Protein AF-A0A847H5T0-F1 (afdb_monomer_lite)

Structure (mmCIF, N/CA/C/O backbone):
data_AF-A0A847H5T0-F1
#
_entry.id   AF-A0A847H5T0-F1
#
loop_
_atom_site.group_PDB
_atom_site.id
_atom_site.type_symbol
_atom_site.label_atom_id
_atom_site.label_alt_id
_atom_site.label_comp_id
_atom_site.label_asym_id
_atom_site.label_entity_id
_atom_site.label_seq_id
_atom_site.pdbx_PDB_ins_code
_atom_site.Cartn_x
_atom_site.Cartn_y
_atom_site.Cartn_z
_atom_site.occupancy
_atom_site.B_iso_or_equiv
_atom_site.auth_seq_id
_atom_site.auth_comp_id
_atom_site.auth_asym_id
_atom_site.auth_atom_id
_atom_site.pdbx_PDB_model_num
ATOM 1 N N . MET A 1 1 ? -6.026 14.710 8.887 1.00 69.69 1 MET A N 1
ATOM 2 C CA . MET A 1 1 ? -6.636 13.554 9.573 1.00 69.69 1 MET A CA 1
ATOM 3 C C . MET A 1 1 ? -6.181 13.540 11.025 1.00 69.69 1 MET A C 1
ATOM 5 O O . MET A 1 1 ? -5.014 13.830 11.272 1.00 69.69 1 MET A O 1
ATOM 9 N N . ASN A 1 2 ? -7.075 13.294 11.980 1.00 82.94 2 ASN A N 1
ATOM 10 C CA . ASN A 1 2 ? -6.737 13.243 13.407 1.00 82.94 2 ASN A CA 1
ATOM 11 C C . ASN A 1 2 ? -6.673 11.783 13.915 1.00 82.94 2 ASN A C 1
ATOM 13 O O . ASN A 1 2 ? -7.000 10.841 13.196 1.00 82.94 2 ASN A O 1
ATOM 17 N N . ARG A 1 3 ? -6.254 11.575 15.171 1.00 81.81 3 ARG A N 1
ATOM 18 C CA . ARG A 1 3 ? -6.133 10.226 15.759 1.00 81.81 3 ARG A CA 1
ATOM 19 C C . ARG A 1 3 ? -7.469 9.468 15.834 1.00 81.81 3 ARG A C 1
ATOM 21 O O . ARG A 1 3 ? -7.469 8.244 15.756 1.00 81.81 3 ARG A O 1
ATOM 28 N N . GLN A 1 4 ? -8.591 10.168 15.999 1.00 85.38 4 GLN A N 1
ATOM 29 C CA . GLN A 1 4 ? -9.916 9.543 16.082 1.00 85.38 4 GLN A CA 1
ATOM 30 C C . GLN A 1 4 ? -10.359 8.988 14.723 1.00 85.38 4 GLN A C 1
ATOM 32 O O . GLN A 1 4 ? -10.952 7.911 14.674 1.00 85.38 4 GLN A O 1
ATOM 37 N N . ASP A 1 5 ? -10.015 9.673 13.631 1.00 86.38 5 ASP A N 1
ATOM 38 C CA . ASP A 1 5 ? -10.284 9.211 12.266 1.00 86.38 5 ASP A CA 1
ATOM 39 C C . ASP A 1 5 ? -9.546 7.893 11.976 1.00 86.38 5 ASP A C 1
ATOM 41 O O . ASP A 1 5 ? -10.146 6.938 11.484 1.00 86.38 5 ASP A O 1
ATOM 45 N N . PHE A 1 6 ? -8.270 7.797 12.371 1.00 85.31 6 PHE A N 1
ATOM 46 C CA . PHE A 1 6 ? -7.468 6.581 12.193 1.00 85.31 6 PHE A CA 1
ATOM 47 C C . PHE A 1 6 ? -8.059 5.379 12.944 1.00 85.31 6 PHE A C 1
ATOM 49 O O . PHE A 1 6 ? -8.213 4.294 12.384 1.00 85.31 6 PHE A O 1
ATOM 56 N N . GLU A 1 7 ? -8.458 5.572 14.204 1.00 88.56 7 GLU A N 1
ATOM 57 C CA . GLU A 1 7 ? -9.102 4.519 14.997 1.00 88.56 7 GLU A CA 1
ATOM 58 C C . GLU A 1 7 ? -10.435 4.070 14.392 1.00 88.56 7 GLU A C 1
ATOM 60 O O . GLU A 1 7 ? -10.770 2.884 14.425 1.00 88.56 7 GLU A O 1
ATOM 65 N N . LYS A 1 8 ? -11.195 4.997 13.801 1.00 90.81 8 LYS A N 1
ATOM 66 C CA . LYS A 1 8 ? -12.447 4.673 13.115 1.00 90.81 8 LYS A CA 1
ATOM 67 C C . LYS A 1 8 ? -12.199 3.794 11.888 1.00 90.81 8 LYS A C 1
ATOM 69 O O . LYS A 1 8 ? -12.878 2.778 11.745 1.00 90.81 8 LYS A O 1
ATOM 74 N N . ILE A 1 9 ? -11.216 4.142 11.056 1.00 89.69 9 ILE A N 1
ATOM 75 C CA . ILE A 1 9 ? -10.823 3.360 9.872 1.00 89.69 9 ILE A CA 1
ATOM 76 C C . ILE A 1 9 ? -10.332 1.970 10.298 1.00 89.69 9 ILE A C 1
ATOM 78 O O . ILE A 1 9 ? -10.829 0.956 9.807 1.00 89.69 9 ILE A O 1
ATOM 82 N N . ARG A 1 10 ? -9.444 1.893 11.296 1.00 87.56 10 ARG A N 1
ATOM 83 C CA . ARG A 1 10 ? -8.953 0.617 11.842 1.00 87.56 10 ARG A CA 1
ATOM 84 C C . ARG A 1 10 ? -10.091 -0.276 12.343 1.00 87.56 10 ARG A C 1
ATOM 86 O O . ARG A 1 10 ? -10.150 -1.462 12.019 1.00 87.56 10 ARG A O 1
ATOM 93 N N . ASN A 1 11 ? -11.024 0.282 13.112 1.00 90.06 11 ASN A N 1
ATOM 94 C CA . ASN A 1 11 ? -12.150 -0.479 13.657 1.00 90.06 11 ASN A CA 1
ATOM 95 C C . ASN A 1 11 ? -13.144 -0.924 12.576 1.00 90.06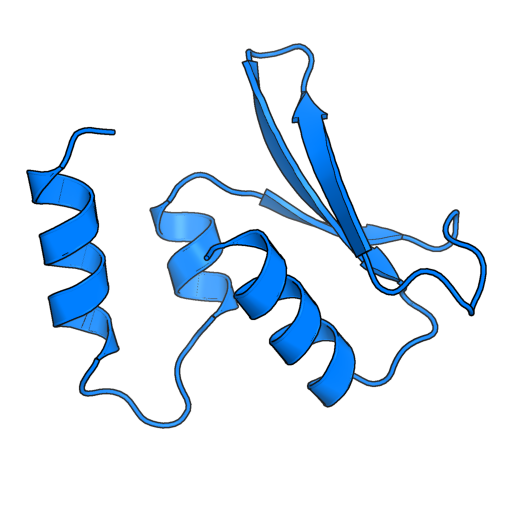 11 ASN A C 1
ATOM 97 O O . ASN A 1 11 ? -13.746 -1.987 12.721 1.00 90.06 11 ASN A O 1
ATOM 101 N N . LYS A 1 12 ? -13.296 -0.142 11.501 1.00 90.88 12 LYS A N 1
ATOM 102 C CA . LYS A 1 12 ? -14.133 -0.479 10.344 1.00 90.88 12 LYS A CA 1
ATOM 103 C C . LYS A 1 12 ? -13.600 -1.716 9.617 1.00 90.88 12 LYS A C 1
ATOM 105 O O . LYS A 1 12 ? -14.344 -2.675 9.457 1.00 90.88 12 LYS A O 1
ATOM 110 N N . TYR A 1 13 ? -12.313 -1.731 9.266 1.00 89.81 13 TYR A N 1
ATOM 111 C CA . TYR A 1 13 ? -11.737 -2.790 8.425 1.00 89.81 13 TYR A CA 1
ATOM 112 C C . TYR A 1 13 ? -11.137 -3.978 9.187 1.00 89.81 13 TYR A C 1
ATOM 114 O O . TYR A 1 13 ? -10.913 -5.030 8.598 1.00 89.81 13 TYR A O 1
ATOM 122 N N . SER A 1 14 ? -10.920 -3.875 10.503 1.00 84.81 14 SER A N 1
ATOM 123 C CA . SER A 1 14 ? -10.347 -4.977 11.310 1.00 84.81 14 SER A CA 1
ATOM 124 C C . SER A 1 14 ? -11.219 -6.237 11.399 1.00 84.81 14 SER A C 1
ATOM 126 O O . SER A 1 14 ? -10.754 -7.265 11.889 1.00 84.81 14 SER A O 1
ATOM 128 N N . LYS A 1 15 ? -12.479 -6.174 10.952 1.00 87.06 15 LYS A N 1
ATOM 129 C CA . LYS A 1 15 ? -13.432 -7.295 10.976 1.00 87.06 15 LYS A CA 1
ATOM 130 C C . LYS A 1 15 ? -13.672 -7.923 9.603 1.00 87.06 15 LYS A C 1
ATOM 132 O O . LYS A 1 15 ? -14.405 -8.906 9.521 1.00 87.06 15 LYS A O 1
ATOM 137 N N . GLU A 1 16 ? -13.084 -7.369 8.548 1.00 85.69 16 GLU A N 1
ATOM 138 C CA . GLU A 1 16 ? -13.265 -7.840 7.177 1.00 85.69 16 GLU A CA 1
ATOM 139 C C . GLU A 1 16 ? -12.077 -8.710 6.753 1.00 85.69 16 GLU A C 1
ATOM 141 O O . GLU A 1 16 ? -10.915 -8.363 6.971 1.00 85.69 16 GLU A O 1
ATOM 146 N N . PHE A 1 17 ? -12.375 -9.870 6.162 1.00 83.88 17 PHE A N 1
ATOM 147 C CA . PHE A 1 17 ? -11.372 -10.748 5.571 1.00 83.88 17 PHE A CA 1
ATOM 148 C C . PHE A 1 17 ? -11.789 -11.125 4.142 1.00 83.88 17 PHE A C 1
ATOM 150 O O . PHE A 1 17 ? -12.896 -11.642 3.963 1.00 83.88 17 PHE A O 1
ATOM 157 N N . PRO A 1 18 ? -10.921 -10.926 3.133 1.00 86.88 18 PRO A N 1
ATOM 158 C CA . PRO A 1 18 ? -9.573 -10.349 3.223 1.00 86.88 18 PRO A CA 1
ATOM 159 C C . PRO A 1 18 ? -9.592 -8.851 3.574 1.00 86.88 18 PRO A C 1
ATOM 161 O O . PRO A 1 18 ? -10.557 -8.159 3.273 1.00 86.88 18 PRO A O 1
ATOM 164 N N . VAL A 1 19 ? -8.520 -8.356 4.204 1.00 90.06 19 VAL A N 1
ATOM 165 C CA . VAL A 1 19 ? -8.398 -6.933 4.569 1.00 90.06 19 VAL A CA 1
ATOM 166 C C . VAL A 1 19 ? -8.288 -6.087 3.290 1.00 90.06 19 VAL A C 1
ATOM 168 O O . VAL A 1 19 ? -7.350 -6.302 2.513 1.00 90.06 19 VAL A O 1
ATOM 171 N N . PRO A 1 20 ? -9.188 -5.116 3.053 1.00 93.00 20 PRO A N 1
ATOM 172 C CA . PRO A 1 20 ? -9.195 -4.327 1.823 1.00 93.00 20 PRO A CA 1
ATOM 173 C C . PRO A 1 20 ? -8.187 -3.166 1.895 1.00 93.00 20 PRO A C 1
ATOM 175 O O . PRO A 1 20 ? -8.533 -2.005 2.090 1.00 93.00 20 PRO A O 1
ATOM 178 N N . VAL A 1 21 ? -6.897 -3.478 1.739 1.00 93.69 21 VAL A N 1
ATOM 179 C CA . VAL A 1 21 ? -5.785 -2.514 1.912 1.00 93.69 21 VAL A CA 1
ATOM 180 C C . VAL A 1 21 ? -5.849 -1.297 0.983 1.00 93.69 21 VAL A C 1
ATOM 182 O O . VAL A 1 21 ? -5.424 -0.215 1.373 1.00 93.69 21 VAL A O 1
ATOM 185 N N . ILE A 1 22 ? -6.409 -1.448 -0.221 1.00 93.56 22 ILE A N 1
ATOM 186 C CA . ILE A 1 22 ? -6.590 -0.335 -1.165 1.00 93.56 22 ILE A CA 1
ATOM 187 C C . ILE A 1 22 ? -7.666 0.631 -0.653 1.00 93.56 22 ILE A C 1
ATOM 189 O O . ILE A 1 22 ? -7.472 1.842 -0.697 1.00 93.56 22 ILE A O 1
ATOM 193 N N . ASP A 1 23 ? -8.771 0.109 -0.118 1.00 93.81 23 ASP A N 1
ATOM 194 C CA . ASP A 1 23 ? -9.848 0.940 0.426 1.00 93.81 23 ASP A CA 1
ATOM 195 C C . ASP A 1 23 ? -9.385 1.690 1.676 1.00 93.81 23 ASP A C 1
ATOM 197 O O . ASP A 1 23 ? -9.698 2.868 1.845 1.00 93.81 23 ASP A O 1
ATOM 201 N N . ILE A 1 24 ? -8.561 1.040 2.507 1.00 94.00 24 ILE A N 1
ATOM 202 C CA . ILE A 1 24 ? -7.893 1.684 3.642 1.00 94.00 24 ILE A CA 1
ATOM 203 C C . ILE A 1 24 ? -7.006 2.835 3.152 1.00 94.00 24 ILE A C 1
ATOM 205 O O . ILE A 1 24 ? -7.144 3.943 3.662 1.00 94.00 24 ILE A O 1
ATOM 209 N N . ALA A 1 25 ? -6.137 2.607 2.158 1.00 94.19 25 ALA A N 1
ATOM 210 C CA . ALA A 1 25 ? -5.275 3.654 1.600 1.00 94.19 25 ALA A CA 1
ATOM 211 C C . ALA A 1 25 ? -6.096 4.859 1.113 1.00 94.19 25 ALA A C 1
ATOM 213 O O . ALA A 1 25 ? -5.855 5.991 1.536 1.00 94.19 25 ALA A O 1
ATOM 214 N N . ASN A 1 26 ? -7.129 4.599 0.311 1.00 92.31 26 ASN A N 1
ATOM 215 C CA . ASN A 1 26 ? -7.997 5.635 -0.240 1.00 92.31 26 ASN A CA 1
ATOM 216 C C . ASN A 1 26 ? -8.734 6.424 0.858 1.00 92.31 26 ASN A C 1
ATOM 218 O O . ASN A 1 26 ? -8.838 7.646 0.770 1.00 92.31 26 ASN A O 1
ATOM 222 N N . GLU A 1 27 ? -9.222 5.762 1.915 1.00 92.88 27 GLU A N 1
ATOM 223 C CA . GLU A 1 27 ? -9.917 6.430 3.031 1.00 92.88 27 GLU A CA 1
ATOM 224 C C . GLU A 1 27 ? -8.965 7.263 3.906 1.00 92.88 27 GLU A C 1
ATOM 226 O O . GLU A 1 27 ? -9.383 8.255 4.503 1.00 92.88 27 GLU A O 1
ATOM 231 N N . LEU A 1 28 ? -7.675 6.912 3.933 1.00 91.31 28 L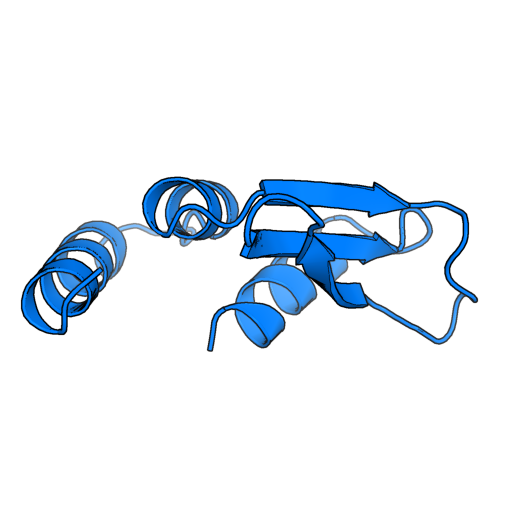EU A N 1
ATOM 232 C CA . LEU A 1 28 ? -6.614 7.718 4.545 1.00 91.31 28 LEU A CA 1
ATOM 233 C C . LEU A 1 28 ? -6.178 8.903 3.659 1.00 91.31 28 LEU A C 1
ATOM 235 O O . LEU A 1 28 ? -5.384 9.733 4.104 1.00 91.31 28 LEU A O 1
ATOM 239 N N . GLY A 1 29 ? -6.693 8.999 2.428 1.00 91.50 29 GLY A N 1
ATOM 240 C CA . GLY A 1 29 ? -6.285 9.999 1.439 1.00 91.50 29 GLY A CA 1
ATOM 241 C C . GLY A 1 29 ? -4.950 9.682 0.760 1.00 91.50 29 GLY A C 1
ATOM 242 O O . GLY A 1 29 ? -4.314 10.589 0.228 1.00 91.50 29 GLY A O 1
ATOM 243 N N . LEU A 1 30 ? -4.513 8.420 0.804 1.00 94.12 30 LEU A N 1
ATOM 244 C CA . LEU A 1 30 ? -3.312 7.930 0.134 1.00 94.12 30 LEU A CA 1
ATOM 245 C C . LEU A 1 30 ? -3.698 7.376 -1.234 1.00 94.12 30 LEU A C 1
ATOM 247 O O . LEU A 1 30 ? -4.388 6.360 -1.331 1.00 94.12 30 LEU A O 1
ATOM 251 N N . MET A 1 31 ? -3.234 8.028 -2.294 1.00 94.19 31 MET A N 1
ATOM 252 C CA . MET A 1 31 ? -3.486 7.558 -3.653 1.00 94.19 31 MET A CA 1
ATOM 253 C C . MET A 1 31 ? -2.514 6.433 -3.999 1.00 94.19 31 MET A C 1
ATOM 255 O O . MET A 1 31 ? -1.313 6.571 -3.790 1.00 94.19 31 MET A O 1
ATOM 259 N N . VAL A 1 32 ? -3.014 5.320 -4.532 1.00 96.12 32 VAL A N 1
ATOM 260 C CA . VAL A 1 32 ? -2.177 4.170 -4.900 1.00 96.12 32 VAL A CA 1
ATOM 261 C C . VAL A 1 32 ? -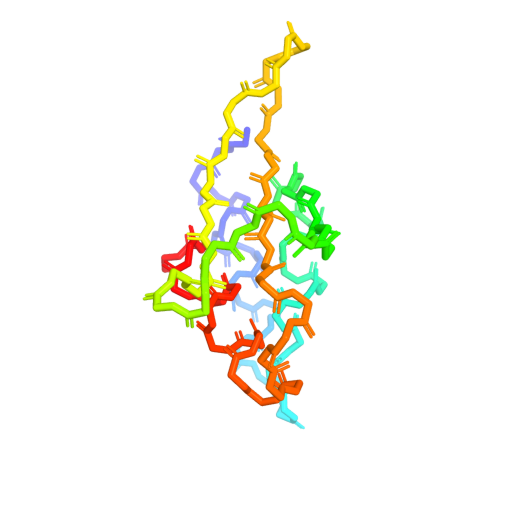2.041 4.084 -6.416 1.00 96.12 32 VAL A C 1
ATOM 263 O O . VAL A 1 32 ? -3.041 4.007 -7.129 1.00 96.12 32 VAL A O 1
ATOM 266 N N . TYR A 1 33 ? -0.804 4.028 -6.901 1.00 96.31 33 TYR A N 1
ATOM 267 C CA . TYR A 1 33 ? -0.477 3.912 -8.320 1.00 96.31 33 TYR A CA 1
ATOM 268 C C . TYR A 1 33 ? 0.466 2.741 -8.577 1.00 96.31 33 TYR A C 1
ATOM 270 O O . TYR A 1 33 ? 1.333 2.426 -7.764 1.00 96.31 33 TYR A O 1
ATOM 278 N N . GLU A 1 34 ? 0.346 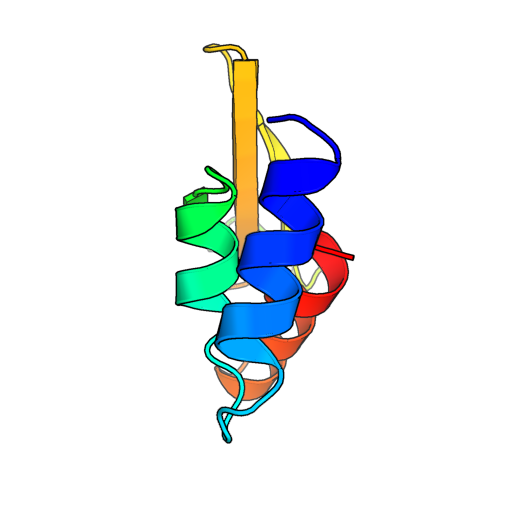2.115 -9.745 1.00 96.88 34 GLU A N 1
ATOM 279 C CA . GLU A 1 34 ? 1.395 1.230 -10.248 1.00 96.88 34 GLU A CA 1
ATOM 280 C C . GLU A 1 34 ? 2.404 2.035 -11.068 1.00 96.88 34 GLU A C 1
ATOM 282 O O . GLU A 1 34 ? 2.027 2.943 -11.810 1.00 96.88 34 GLU A O 1
ATOM 287 N N . THR A 1 35 ? 3.688 1.696 -10.958 1.00 96.38 35 THR A N 1
ATOM 288 C CA . THR A 1 35 ? 4.740 2.333 -11.751 1.00 96.38 35 THR A CA 1
ATOM 289 C C . THR A 1 35 ? 5.740 1.334 -12.327 1.00 96.38 35 THR A C 1
ATOM 291 O O . THR A 1 35 ? 6.175 0.385 -11.666 1.00 96.38 35 THR A O 1
ATOM 294 N N . SER A 1 36 ? 6.149 1.603 -13.567 1.00 95.69 36 SER A N 1
ATOM 295 C CA . SER A 1 36 ? 7.211 0.910 -14.304 1.00 95.69 36 SER A CA 1
ATOM 296 C C . SER A 1 36 ? 8.608 1.457 -14.011 1.00 95.69 36 SER A C 1
ATOM 298 O O . SER A 1 36 ? 9.614 0.779 -14.275 1.00 95.69 36 SER A O 1
ATOM 300 N N . SER A 1 37 ? 8.676 2.669 -13.441 1.00 95.75 37 SER A N 1
ATOM 301 C CA . SER A 1 37 ? 9.921 3.399 -13.185 1.00 95.75 37 SER A CA 1
ATOM 302 C C . SER A 1 37 ? 10.779 2.745 -12.103 1.00 95.75 37 SER A C 1
ATOM 304 O O . SER A 1 37 ? 11.993 2.947 -12.068 1.00 95.75 37 SER A O 1
ATOM 306 N N . LEU A 1 38 ? 10.172 1.910 -11.254 1.00 95.19 38 LEU A N 1
ATOM 307 C CA . LEU A 1 38 ? 10.873 1.220 -10.185 1.00 95.19 38 LEU A CA 1
ATOM 308 C C . LEU A 1 38 ? 11.721 0.040 -10.707 1.00 95.19 38 LEU A C 1
ATOM 310 O O . LEU A 1 38 ? 11.225 -0.828 -11.448 1.00 95.19 38 LEU A O 1
ATOM 314 N N . PRO A 1 39 ? 12.999 -0.058 -10.291 1.00 95.56 39 PRO A N 1
ATOM 315 C CA . PRO A 1 39 ? 13.808 -1.261 -10.470 1.00 95.56 39 PRO A CA 1
ATOM 316 C C . PRO A 1 39 ? 13.135 -2.482 -9.831 1.00 95.56 39 PRO A C 1
ATOM 318 O O . PRO A 1 39 ? 12.473 -2.354 -8.807 1.00 95.56 39 PRO A O 1
ATOM 321 N N . ILE A 1 40 ? 13.331 -3.685 -10.384 1.00 94.00 40 ILE A N 1
ATOM 322 C CA . ILE A 1 40 ? 12.657 -4.915 -9.911 1.00 94.00 40 ILE A CA 1
ATOM 323 C C . ILE A 1 40 ? 12.924 -5.247 -8.431 1.00 94.00 40 ILE A C 1
ATOM 325 O O . ILE A 1 40 ? 12.132 -5.940 -7.797 1.00 94.00 40 ILE A O 1
ATOM 329 N N . ASN A 1 41 ? 14.026 -4.765 -7.858 1.00 96.06 41 ASN A N 1
ATOM 330 C CA . ASN A 1 41 ? 14.375 -4.949 -6.449 1.00 96.06 41 ASN A CA 1
ATOM 331 C C . ASN A 1 41 ? 13.717 -3.926 -5.503 1.00 96.06 41 ASN A C 1
ATOM 333 O O . ASN A 1 41 ? 13.823 -4.090 -4.291 1.00 96.06 41 ASN A O 1
ATOM 337 N N . VAL A 1 42 ? 13.026 -2.910 -6.027 1.00 96.50 42 VAL A N 1
ATOM 338 C CA . VAL A 1 42 ? 12.247 -1.935 -5.249 1.00 96.50 42 VAL A CA 1
ATOM 339 C C . VAL A 1 42 ? 10.772 -2.304 -5.363 1.00 96.50 42 VAL A C 1
ATOM 341 O O . VAL A 1 42 ? 10.260 -2.439 -6.471 1.00 96.50 42 VAL A O 1
ATOM 344 N N . SER A 1 43 ? 10.093 -2.519 -4.233 1.00 96.38 43 SER A N 1
ATOM 345 C CA . SER A 1 43 ? 8.696 -2.993 -4.238 1.00 96.38 43 SER A CA 1
ATOM 346 C C . SER A 1 43 ? 7.683 -1.855 -4.290 1.00 96.38 43 SER A C 1
ATOM 348 O O . SER A 1 43 ? 6.644 -1.994 -4.932 1.00 96.38 43 SER A O 1
ATOM 350 N N . GLY A 1 44 ? 8.007 -0.725 -3.672 1.00 96.50 44 GLY A N 1
ATOM 351 C CA . GLY A 1 44 ? 7.211 0.487 -3.721 1.00 96.50 44 GLY A CA 1
ATOM 352 C C . GLY A 1 44 ? 7.935 1.655 -3.068 1.00 96.50 44 GLY A C 1
ATOM 353 O O . GLY A 1 44 ? 9.080 1.506 -2.633 1.00 96.50 44 GLY A O 1
ATOM 354 N N . LEU A 1 45 ? 7.275 2.806 -3.063 1.00 95.56 45 LEU A N 1
ATOM 355 C CA . LEU A 1 45 ? 7.708 4.017 -2.378 1.00 95.56 45 LEU A CA 1
ATOM 356 C C . LEU A 1 45 ? 6.481 4.844 -1.978 1.00 95.56 45 LEU A C 1
ATOM 358 O O . LEU A 1 45 ? 5.477 4.845 -2.695 1.00 95.56 45 LEU A O 1
ATOM 362 N N . ILE A 1 46 ? 6.592 5.580 -0.876 1.00 95.31 46 ILE A N 1
ATOM 363 C CA . ILE A 1 46 ? 5.663 6.648 -0.512 1.00 95.31 46 ILE A CA 1
ATOM 364 C C . ILE A 1 46 ? 6.293 8.004 -0.843 1.00 95.31 46 ILE A C 1
ATOM 366 O O . ILE A 1 46 ? 7.428 8.287 -0.457 1.00 95.31 46 ILE A O 1
ATOM 370 N N . GLU A 1 47 ? 5.570 8.839 -1.582 1.00 94.62 47 GLU A N 1
ATOM 371 C CA . GLU A 1 47 ? 6.027 10.163 -2.004 1.00 94.62 47 GLU A CA 1
ATOM 372 C C . GLU A 1 47 ? 5.031 11.233 -1.576 1.00 94.62 47 GLU A C 1
ATOM 374 O O . GLU A 1 47 ? 3.821 11.008 -1.539 1.00 94.62 47 GLU A O 1
ATOM 379 N N . LYS A 1 48 ? 5.560 12.406 -1.227 1.00 94.38 48 LYS A N 1
ATOM 380 C CA . LYS A 1 48 ? 4.752 13.588 -0.962 1.00 94.38 48 LYS A CA 1
ATOM 381 C C . LYS A 1 48 ? 4.587 14.374 -2.257 1.00 94.38 48 LYS A C 1
ATOM 383 O O . LYS A 1 48 ? 5.568 14.860 -2.815 1.00 94.38 48 LYS A O 1
ATOM 388 N N . GLU A 1 49 ? 3.344 14.533 -2.673 1.00 92.94 49 GLU A N 1
ATOM 389 C CA . GLU A 1 49 ? 2.956 15.250 -3.878 1.00 92.94 49 GLU A CA 1
ATOM 390 C C . GLU A 1 49 ? 3.071 16.771 -3.706 1.00 92.94 49 GLU A C 1
ATOM 392 O O . GLU A 1 49 ? 3.123 17.313 -2.593 1.00 92.94 49 GLU A O 1
ATOM 397 N N . ALA A 1 50 ? 3.083 17.486 -4.833 1.00 91.31 50 ALA A N 1
ATOM 398 C CA . ALA A 1 50 ? 3.200 18.945 -4.860 1.00 91.31 50 ALA A CA 1
ATOM 399 C C . ALA A 1 50 ? 2.023 19.667 -4.173 1.00 91.31 50 ALA A C 1
ATOM 401 O O . ALA A 1 50 ? 2.193 20.772 -3.658 1.00 91.31 50 ALA A O 1
ATOM 402 N N . ASP A 1 51 ? 0.846 19.041 -4.142 1.00 89.12 51 ASP A N 1
ATOM 403 C CA . ASP A 1 51 ? -0.354 19.539 -3.459 1.00 89.12 51 ASP A CA 1
ATOM 404 C C . ASP A 1 51 ? -0.343 19.277 -1.937 1.00 89.12 51 ASP A C 1
ATOM 406 O O . ASP A 1 51 ? -1.232 19.733 -1.216 1.00 89.12 51 ASP A O 1
ATOM 410 N N . GLY A 1 52 ? 0.685 18.587 -1.434 1.00 88.69 52 GLY A N 1
ATOM 411 C CA . GLY A 1 52 ? 0.853 18.241 -0.028 1.00 88.69 52 GLY A CA 1
ATOM 412 C C . GLY A 1 52 ? 0.237 16.903 0.384 1.00 88.69 52 GLY A C 1
ATOM 413 O O . GLY A 1 52 ? 0.411 16.528 1.549 1.00 88.69 52 GLY A O 1
ATOM 414 N N . ASN A 1 53 ? -0.425 16.192 -0.533 1.00 90.06 53 ASN A N 1
ATOM 415 C CA . ASN A 1 53 ? -0.924 14.836 -0.313 1.00 90.06 53 ASN A CA 1
ATOM 416 C C . ASN A 1 53 ? 0.204 13.802 -0.416 1.00 90.06 53 ASN A C 1
ATOM 418 O O . ASN A 1 53 ? 1.344 14.126 -0.752 1.00 90.06 53 ASN A O 1
ATOM 422 N N . PHE A 1 54 ? -0.109 12.550 -0.089 1.00 93.75 54 PHE A N 1
ATOM 423 C CA . PHE A 1 54 ? 0.825 11.437 -0.213 1.00 93.75 54 PHE A CA 1
ATOM 424 C C . PHE A 1 54 ? 0.296 10.408 -1.208 1.00 93.75 54 PHE A C 1
ATOM 426 O O . PHE A 1 54 ? -0.892 10.078 -1.203 1.00 93.75 54 PHE A O 1
ATOM 433 N N . SER A 1 55 ? 1.207 9.868 -2.009 1.00 95.88 55 SER A N 1
ATOM 434 C CA . SER A 1 55 ? 0.937 8.786 -2.950 1.00 95.88 55 SER A CA 1
ATOM 435 C C . SER A 1 55 ? 1.826 7.590 -2.646 1.00 95.88 55 SER A C 1
ATOM 437 O O . SER A 1 55 ? 2.999 7.737 -2.301 1.00 95.88 55 SER A O 1
ATOM 439 N N . ILE A 1 56 ? 1.271 6.396 -2.806 1.00 97.06 56 ILE A N 1
ATOM 440 C CA . ILE A 1 56 ? 1.987 5.127 -2.753 1.00 97.06 56 ILE A CA 1
ATOM 441 C C . ILE A 1 56 ? 2.156 4.641 -4.188 1.00 97.06 56 ILE A C 1
ATOM 443 O O . ILE A 1 56 ? 1.174 4.369 -4.877 1.00 97.06 56 ILE A O 1
ATOM 447 N N . TYR A 1 57 ? 3.398 4.470 -4.626 1.00 97.50 57 TYR A N 1
ATOM 448 C CA . TYR A 1 57 ? 3.701 3.833 -5.901 1.00 97.50 57 TYR A CA 1
ATOM 449 C C . TYR A 1 57 ? 4.174 2.407 -5.654 1.00 97.50 57 TYR A C 1
ATOM 451 O O . TYR A 1 57 ? 5.151 2.1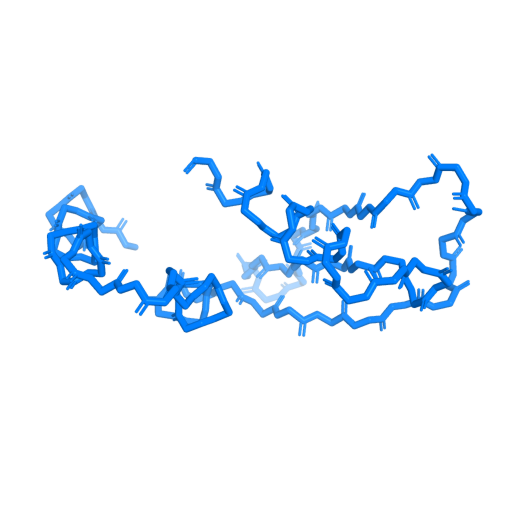91 -4.941 1.00 97.50 57 TYR A O 1
ATOM 459 N N . VAL A 1 58 ? 3.518 1.425 -6.268 1.00 97.50 58 VAL A N 1
ATOM 460 C CA . VAL A 1 58 ? 3.947 0.021 -6.249 1.00 97.50 58 VAL A CA 1
ATOM 461 C C . VAL A 1 58 ? 4.580 -0.374 -7.570 1.00 97.50 58 VAL A C 1
ATOM 463 O O . VAL A 1 58 ? 4.195 0.094 -8.641 1.00 97.50 58 VAL A O 1
ATOM 466 N N . ASN A 1 59 ? 5.552 -1.277 -7.509 1.00 97.88 59 ASN A N 1
ATOM 467 C CA . ASN A 1 59 ? 6.215 -1.766 -8.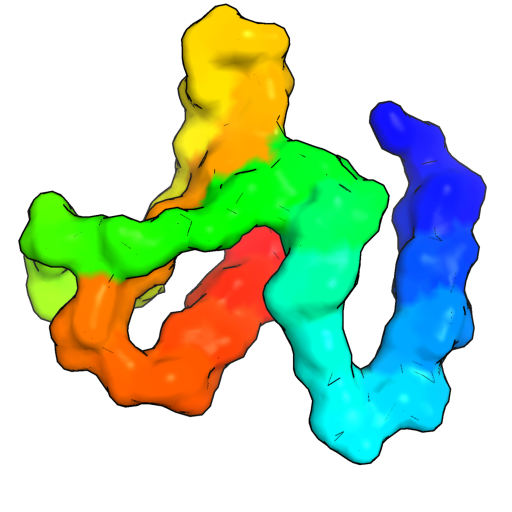705 1.00 97.88 59 ASN A CA 1
ATOM 468 C C . ASN A 1 59 ? 5.259 -2.629 -9.538 1.00 97.88 59 ASN A C 1
ATOM 470 O O . ASN A 1 59 ? 4.824 -3.696 -9.092 1.00 97.88 59 ASN A O 1
ATOM 474 N N . GLU A 1 60 ? 4.973 -2.206 -10.770 1.00 97.31 60 GLU A N 1
ATOM 475 C CA . GLU A 1 60 ? 4.079 -2.931 -11.683 1.00 97.31 60 GLU A CA 1
ATOM 476 C C . GLU A 1 60 ? 4.556 -4.373 -11.940 1.00 97.31 60 GLU A C 1
ATOM 478 O O . GLU A 1 60 ? 3.741 -5.270 -12.161 1.00 97.31 60 GLU A O 1
ATOM 483 N N . LYS A 1 61 ? 5.879 -4.600 -11.860 1.00 97.12 61 LYS A N 1
ATOM 484 C CA . LYS A 1 61 ? 6.559 -5.862 -12.187 1.00 97.12 61 LYS A CA 1
ATOM 485 C C . LYS A 1 61 ? 6.383 -6.925 -11.100 1.00 97.12 61 LYS A C 1
ATOM 487 O O . LYS A 1 61 ? 6.837 -8.056 -11.268 1.00 97.12 61 LYS A O 1
ATOM 492 N N . HIS A 1 62 ? 5.790 -6.577 -9.957 1.00 97.25 62 HIS A N 1
ATOM 493 C CA . HIS A 1 62 ? 5.540 -7.508 -8.856 1.00 97.25 62 HIS A CA 1
ATOM 494 C C . HIS A 1 62 ? 4.139 -8.131 -8.947 1.00 97.25 62 HIS A C 1
ATOM 496 O O . HIS A 1 62 ? 3.201 -7.492 -9.421 1.00 97.25 62 HIS A O 1
ATOM 502 N N . PRO A 1 63 ? 3.952 -9.381 -8.483 1.00 97.25 63 PRO A N 1
ATOM 503 C CA . PRO A 1 63 ? 2.632 -10.004 -8.461 1.00 97.25 63 PRO A CA 1
ATOM 504 C C . PRO A 1 63 ? 1.676 -9.249 -7.525 1.00 97.25 63 PRO A C 1
ATOM 506 O O . PRO A 1 63 ? 2.105 -8.655 -6.535 1.00 97.25 63 PRO A O 1
ATOM 509 N N . ALA A 1 64 ? 0.370 -9.328 -7.800 1.00 95.19 64 ALA A N 1
ATOM 510 C CA . ALA A 1 64 ? -0.667 -8.605 -7.054 1.00 95.19 64 ALA A CA 1
ATOM 511 C C . ALA A 1 64 ? -0.592 -8.827 -5.533 1.00 95.19 64 ALA A C 1
ATOM 513 O O . ALA A 1 64 ? -0.702 -7.882 -4.761 1.00 95.19 64 ALA A O 1
ATOM 514 N N . THR A 1 65 ? -0.313 -10.054 -5.089 1.00 94.69 65 THR A N 1
ATOM 515 C CA . THR A 1 65 ? -0.147 -10.374 -3.661 1.00 94.69 65 THR A CA 1
ATOM 516 C C . THR A 1 65 ? 0.999 -9.599 -3.008 1.00 94.69 65 THR A C 1
ATOM 518 O O . THR A 1 65 ? 0.864 -9.136 -1.878 1.00 94.69 65 THR A O 1
ATOM 521 N N . ARG A 1 66 ? 2.111 -9.404 -3.727 1.00 96.00 66 ARG A N 1
ATOM 522 C CA . ARG A 1 66 ? 3.249 -8.608 -3.256 1.00 96.00 66 ARG A CA 1
ATOM 523 C C . ARG A 1 66 ? 2.924 -7.118 -3.249 1.00 96.00 66 ARG A C 1
ATOM 525 O O . ARG A 1 66 ? 3.270 -6.453 -2.282 1.00 96.00 66 ARG A O 1
ATOM 532 N N . LYS A 1 67 ? 2.209 -6.621 -4.263 1.00 96.56 67 LYS A N 1
ATOM 533 C CA . LYS A 1 67 ? 1.730 -5.229 -4.305 1.00 96.56 67 LYS A CA 1
ATOM 534 C C . LYS A 1 67 ? 0.842 -4.911 -3.100 1.00 96.56 67 LYS A C 1
ATOM 536 O O . LYS A 1 67 ? 1.078 -3.913 -2.433 1.00 96.56 67 LYS A O 1
ATOM 541 N N . LEU A 1 68 ? -0.103 -5.791 -2.759 1.00 95.00 68 LEU A N 1
ATOM 542 C CA . LEU A 1 68 ? -0.967 -5.625 -1.581 1.00 95.00 68 LEU A CA 1
ATOM 543 C C . LEU A 1 68 ? -0.162 -5.568 -0.276 1.00 95.00 68 LEU A C 1
ATOM 545 O O . LEU A 1 68 ? -0.434 -4.724 0.574 1.00 95.00 68 LEU A O 1
ATOM 549 N N . PHE A 1 69 ? 0.854 -6.425 -0.132 1.00 95.38 69 PHE A N 1
ATOM 550 C CA . PHE A 1 69 ? 1.740 -6.390 1.033 1.00 95.38 69 PHE A CA 1
ATOM 551 C C . PHE A 1 69 ? 2.565 -5.099 1.091 1.00 95.38 69 PHE A C 1
ATOM 553 O O . PHE A 1 69 ? 2.731 -4.526 2.162 1.00 95.38 69 PHE A O 1
ATOM 560 N N . THR A 1 70 ? 3.055 -4.617 -0.053 1.00 96.94 70 THR A N 1
ATOM 561 C CA . THR A 1 70 ? 3.759 -3.334 -0.132 1.00 96.94 70 THR A CA 1
ATOM 562 C C . THR A 1 70 ? 2.848 -2.176 0.256 1.00 96.94 70 THR A C 1
ATOM 564 O O . THR A 1 70 ? 3.244 -1.378 1.090 1.00 96.94 70 THR A O 1
ATOM 567 N N . ILE A 1 71 ? 1.614 -2.114 -0.249 1.00 96.44 71 ILE A N 1
ATOM 568 C CA . ILE A 1 71 ? 0.658 -1.060 0.131 1.00 96.44 71 ILE A CA 1
ATOM 569 C C . ILE A 1 71 ? 0.423 -1.076 1.644 1.00 96.44 71 ILE A C 1
ATOM 571 O O . ILE A 1 71 ? 0.505 -0.035 2.285 1.00 96.44 71 ILE A O 1
ATOM 575 N N . ALA A 1 72 ? 0.200 -2.257 2.229 1.00 94.62 72 ALA A N 1
ATOM 576 C CA . ALA A 1 72 ? 0.047 -2.393 3.676 1.00 94.62 72 ALA A CA 1
ATOM 577 C C . ALA A 1 72 ? 1.290 -1.917 4.451 1.00 94.62 72 ALA A C 1
ATOM 579 O O . ALA A 1 72 ? 1.149 -1.255 5.475 1.00 94.62 72 ALA A O 1
ATOM 580 N N . HIS A 1 73 ? 2.493 -2.226 3.957 1.00 95.31 73 HIS A N 1
ATOM 581 C CA . HIS A 1 73 ? 3.753 -1.788 4.560 1.00 95.31 73 HIS A CA 1
ATOM 582 C C . HIS A 1 73 ? 3.904 -0.262 4.569 1.00 95.31 73 HIS A C 1
ATOM 584 O O . HIS A 1 73 ? 4.332 0.289 5.578 1.00 95.31 73 HIS A O 1
ATOM 590 N N . GLU A 1 74 ? 3.538 0.409 3.474 1.00 94.25 74 GLU A N 1
ATOM 591 C CA . GLU A 1 74 ? 3.640 1.870 3.375 1.00 94.25 74 GLU A CA 1
ATOM 592 C C . GLU A 1 74 ? 2.567 2.600 4.208 1.00 94.25 74 GLU A C 1
ATOM 594 O O . GLU A 1 74 ? 2.791 3.733 4.630 1.00 94.25 74 GLU A O 1
ATOM 599 N N . ILE A 1 75 ? 1.409 1.972 4.466 1.00 91.88 75 ILE A N 1
ATOM 600 C CA . ILE A 1 75 ? 0.355 2.532 5.337 1.00 91.88 75 ILE A CA 1
ATOM 601 C C . ILE A 1 75 ? 0.792 2.551 6.813 1.00 91.88 75 ILE A C 1
ATOM 603 O O . ILE A 1 75 ? 0.574 3.559 7.493 1.00 91.88 75 ILE A O 1
ATOM 607 N N . GLY A 1 76 ? 1.400 1.456 7.294 1.00 84.88 76 GLY A N 1
ATOM 608 C CA . GLY A 1 76 ? 1.819 1.273 8.693 1.00 84.88 76 GLY A CA 1
ATOM 609 C C . GLY A 1 76 ? 0.883 0.427 9.551 1.00 84.88 76 GLY A C 1
ATOM 610 O O . GLY A 1 76 ? -0.352 0.629 9.501 1.00 84.88 76 GLY A O 1
#

Secondary structure (DSSP, 8-state):
--HHHHHHHHHHHTT-SS--HHHHHHHTTEEEEEESSS-TT--EEEEE-TTS-EEEEEETTS-HHHHHHHHHHHH-

pLDDT: mean 92.51, std 4.84, range [69.69, 97.88]

Foldseek 3Di:
DDPVQLVVLCVVQVPDPPRPLCVSCVSVVEAEEEDCPDDPPDQWDWDQDPVRTIYIYGHPPDDPVSNSVSSVVVVD

Sequence (76 aa):
MNRQDFEKIRNKYSKEFPVPVIDIANELGLMVYETSSLPINVSGLIEKEADGNFSIYVNEKHPATRKLFTIAHEIG

Radius of gyration: 12.95 Å; chains: 1; bounding box: 28×30×30 Å